Protein AF-A0AAW8JM75-F1 (afdb_monomer_lite)

Radius of gyration: 15.89 Å; chains: 1; bounding box: 37×36×40 Å

Structure (mmCIF, N/CA/C/O backbone):
data_AF-A0AAW8JM75-F1
#
_entry.id   AF-A0AAW8JM75-F1
#
loop_
_atom_site.group_PDB
_atom_site.id
_atom_site.type_symbol
_atom_site.label_atom_id
_atom_site.label_alt_id
_atom_site.label_comp_id
_atom_site.label_asym_id
_atom_site.label_entity_id
_atom_site.label_seq_id
_atom_site.pdbx_PDB_ins_code
_atom_site.Cartn_x
_atom_site.Cartn_y
_atom_site.Cartn_z
_atom_site.occupancy
_atom_site.B_iso_or_equiv
_atom_site.auth_seq_id
_atom_site.auth_comp_id
_atom_site.auth_asym_id
_atom_site.auth_atom_id
_atom_site.pdbx_PDB_model_num
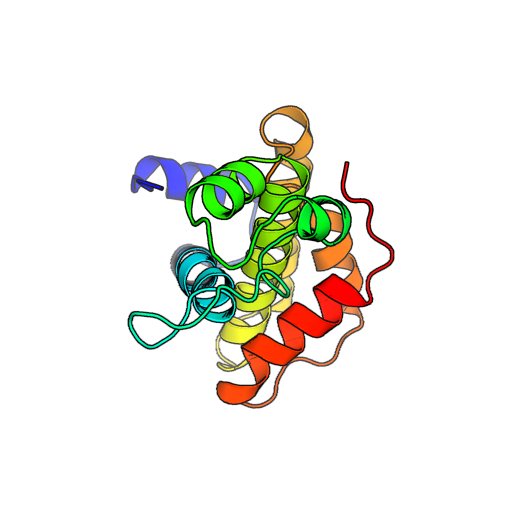ATOM 1 N N . MET A 1 1 ? -13.230 0.522 -5.934 1.00 46.59 1 MET A N 1
ATOM 2 C CA . MET A 1 1 ? -13.562 1.710 -6.755 1.00 46.59 1 MET A CA 1
ATOM 3 C C . MET A 1 1 ? -13.992 1.256 -8.146 1.00 46.59 1 MET A C 1
ATOM 5 O O . MET A 1 1 ? -13.580 0.182 -8.556 1.00 46.59 1 MET A O 1
ATOM 9 N N . ASN A 1 2 ? -14.816 2.016 -8.878 1.00 39.19 2 ASN A N 1
ATOM 10 C CA . ASN A 1 2 ? -15.127 1.692 -10.279 1.00 39.19 2 ASN A CA 1
ATOM 11 C C . ASN A 1 2 ? -14.061 2.353 -11.173 1.00 39.19 2 ASN A C 1
ATOM 13 O O . ASN A 1 2 ? -14.216 3.501 -11.592 1.00 39.19 2 ASN A O 1
ATOM 17 N N . MET A 1 3 ? -12.921 1.685 -11.378 1.00 59.03 3 MET A N 1
ATOM 18 C CA . MET A 1 3 ? -11.853 2.213 -12.231 1.00 59.03 3 MET A CA 1
ATOM 19 C C . MET A 1 3 ? -12.249 2.075 -13.699 1.00 59.03 3 MET A C 1
ATOM 21 O O . MET A 1 3 ? -12.104 1.020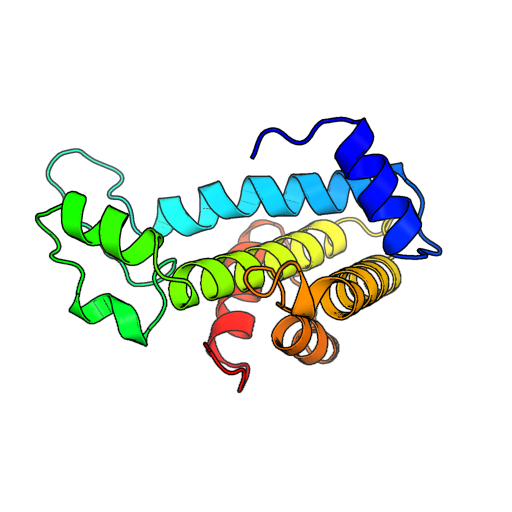 -14.311 1.00 59.03 3 MET A O 1
ATOM 25 N N . SER A 1 4 ? -12.746 3.158 -14.291 1.00 69.62 4 SER A N 1
ATOM 26 C CA . SER A 1 4 ? -12.931 3.194 -15.738 1.00 69.62 4 SER A CA 1
ATOM 27 C C . SER A 1 4 ? -11.572 3.138 -16.448 1.00 69.62 4 SER A C 1
ATOM 29 O O . SER A 1 4 ? -10.579 3.698 -15.975 1.00 69.62 4 SER A O 1
ATOM 31 N N . LYS A 1 5 ? -11.531 2.533 -17.641 1.00 66.12 5 LYS A N 1
ATOM 32 C CA . LYS A 1 5 ? -10.341 2.524 -18.514 1.00 66.12 5 LYS A CA 1
ATOM 33 C C . LYS A 1 5 ? -9.787 3.938 -18.763 1.00 66.12 5 LYS A C 1
ATOM 35 O O . LYS A 1 5 ? -8.578 4.137 -18.876 1.00 66.12 5 LYS A O 1
ATOM 40 N N . THR A 1 6 ? -10.669 4.938 -18.797 1.00 60.09 6 THR A N 1
ATOM 41 C CA . THR A 1 6 ? -10.319 6.360 -18.907 1.00 60.09 6 THR A CA 1
ATOM 42 C C . THR A 1 6 ? -9.558 6.867 -17.679 1.00 60.09 6 THR A C 1
ATOM 44 O O . THR A 1 6 ? -8.555 7.555 -17.840 1.00 60.09 6 THR A O 1
ATOM 47 N N . SER A 1 7 ? -9.973 6.488 -16.464 1.00 79.50 7 SER A N 1
ATOM 48 C CA . SER A 1 7 ? -9.273 6.849 -15.221 1.00 79.50 7 SER A CA 1
ATOM 49 C C . SER A 1 7 ? -7.849 6.282 -15.186 1.00 79.50 7 SER A C 1
ATOM 51 O O . SER A 1 7 ? -6.890 7.008 -14.920 1.00 79.50 7 SER A O 1
ATOM 53 N N . MET A 1 8 ? -7.686 5.010 -15.561 1.00 84.31 8 MET A N 1
ATOM 54 C CA . MET A 1 8 ? -6.386 4.333 -15.549 1.00 84.31 8 MET A CA 1
ATOM 55 C C . MET A 1 8 ? -5.396 4.913 -16.564 1.00 84.31 8 MET A C 1
ATOM 57 O O . MET A 1 8 ? -4.231 5.133 -16.237 1.00 84.31 8 MET A O 1
ATOM 61 N N . ASN A 1 9 ? -5.867 5.256 -17.767 1.00 85.19 9 ASN A N 1
ATOM 62 C CA . ASN A 1 9 ? -5.059 5.959 -18.768 1.00 85.19 9 ASN A CA 1
ATOM 63 C C . ASN A 1 9 ? -4.600 7.344 -18.299 1.00 85.19 9 ASN A C 1
ATOM 65 O O . ASN A 1 9 ? -3.473 7.750 -18.583 1.00 85.19 9 ASN A O 1
ATOM 69 N N . THR A 1 10 ? -5.456 8.081 -17.591 1.00 87.50 10 THR A N 1
ATOM 7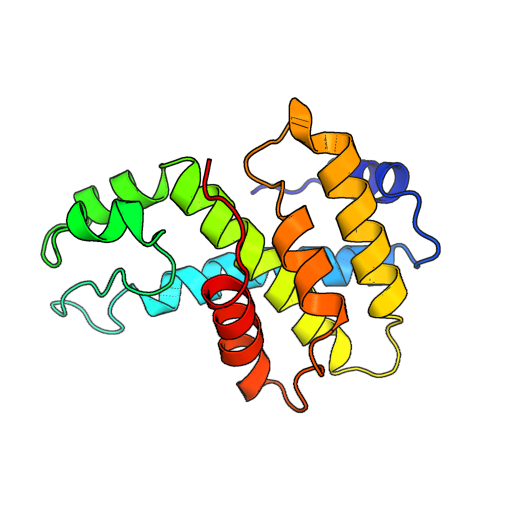0 C CA . THR A 1 10 ? -5.080 9.378 -17.018 1.00 87.50 10 THR A CA 1
ATOM 71 C C . THR A 1 10 ? -4.010 9.206 -15.944 1.00 87.50 10 THR A C 1
ATOM 73 O O . THR A 1 10 ? -2.991 9.888 -16.006 1.00 87.50 10 THR A O 1
ATOM 76 N N . MET A 1 11 ? -4.182 8.255 -15.017 1.00 85.75 11 MET A N 1
ATOM 77 C CA . MET A 1 11 ? -3.168 7.948 -13.996 1.00 85.75 11 MET A CA 1
ATOM 78 C C . MET A 1 11 ? -1.819 7.583 -14.619 1.00 85.75 11 MET A C 1
ATOM 80 O O . MET A 1 11 ? -0.800 8.148 -14.230 1.00 85.75 11 MET A O 1
ATOM 84 N N . TYR A 1 12 ? -1.825 6.716 -15.634 1.00 89.50 12 TYR A N 1
ATOM 85 C CA . TYR A 1 12 ? -0.622 6.311 -16.361 1.00 89.50 12 TYR A CA 1
ATOM 86 C C . TYR A 1 12 ? 0.118 7.512 -16.974 1.00 89.50 12 TYR A C 1
ATOM 88 O O . TYR A 1 12 ? 1.309 7.715 -16.737 1.00 89.50 12 TYR A O 1
ATOM 96 N N . LYS A 1 13 ? -0.604 8.379 -17.699 1.00 88.25 13 LYS A N 1
ATOM 97 C CA . LYS A 1 13 ? -0.028 9.600 -18.291 1.00 88.25 13 LYS A CA 1
ATOM 98 C C . LYS A 1 13 ? 0.522 10.554 -17.233 1.00 88.25 13 LYS A C 1
ATOM 100 O O . LYS A 1 13 ? 1.541 11.208 -17.445 1.00 88.25 13 LYS A O 1
ATOM 105 N N . GLU A 1 14 ? -0.160 10.671 -16.099 1.00 87.31 14 GLU A N 1
ATOM 106 C CA . GLU A 1 14 ? 0.244 11.568 -15.022 1.00 87.31 14 GLU A CA 1
ATOM 107 C C . GLU A 1 14 ? 1.466 11.087 -14.250 1.00 87.31 14 GLU A C 1
ATOM 109 O O . GLU A 1 14 ? 2.258 11.933 -13.828 1.00 87.31 14 GLU A O 1
ATOM 114 N N . ALA A 1 15 ? 1.619 9.771 -14.105 1.00 83.69 15 ALA A N 1
ATOM 115 C CA . ALA A 1 15 ? 2.757 9.135 -13.459 1.00 83.69 15 ALA A CA 1
ATOM 116 C C . ALA A 1 15 ? 4.073 9.341 -14.240 1.00 83.69 15 ALA A C 1
ATOM 118 O O . ALA A 1 15 ? 5.147 9.222 -13.649 1.00 83.69 15 ALA A O 1
ATOM 119 N N . LYS A 1 16 ? 3.999 9.727 -15.532 1.00 73.94 16 LYS A N 1
ATOM 120 C CA . LYS A 1 16 ? 5.155 9.979 -16.420 1.00 73.94 16 LYS A CA 1
ATOM 121 C C . LYS A 1 16 ? 6.170 8.835 -16.334 1.00 73.94 16 LYS A C 1
ATOM 123 O O . LYS A 1 16 ? 7.318 9.028 -15.924 1.00 73.94 16 LYS A O 1
ATOM 128 N N . THR A 1 17 ? 5.677 7.637 -16.620 1.00 71.50 17 THR A N 1
ATOM 129 C CA . THR A 1 17 ? 6.385 6.385 -16.379 1.00 71.50 17 THR A CA 1
ATOM 130 C C . THR A 1 17 ? 7.256 6.007 -17.565 1.00 71.50 17 THR A C 1
ATOM 132 O O . THR A 1 17 ? 6.809 6.128 -18.702 1.00 71.50 17 THR A O 1
ATOM 135 N N . ASP A 1 18 ? 8.418 5.419 -17.300 1.00 80.88 18 ASP A N 1
ATOM 136 C CA . ASP A 1 18 ? 9.190 4.701 -18.324 1.00 80.88 18 ASP A CA 1
ATOM 137 C C . ASP A 1 18 ? 8.717 3.236 -18.471 1.00 80.88 18 ASP A C 1
ATOM 139 O O . ASP A 1 18 ? 9.260 2.473 -19.265 1.00 80.88 18 ASP A O 1
ATOM 143 N N . VAL A 1 19 ? 7.688 2.837 -17.706 1.00 90.00 19 VAL A N 1
ATOM 144 C CA . VAL A 1 19 ? 7.099 1.490 -17.730 1.00 90.00 19 VAL A CA 1
ATOM 145 C C . VAL A 1 19 ? 5.990 1.360 -18.774 1.00 90.00 19 VAL A C 1
ATOM 147 O O . VAL A 1 19 ? 5.349 2.344 -19.162 1.00 90.00 19 VAL A O 1
ATOM 150 N N . SER A 1 20 ? 5.727 0.129 -19.217 1.00 93.50 20 SER A N 1
ATOM 151 C CA . SER A 1 20 ? 4.630 -0.133 -20.146 1.00 93.50 20 SER A CA 1
ATOM 152 C C . SER A 1 20 ? 3.264 0.079 -19.479 1.00 93.50 20 SER A C 1
ATOM 154 O O . SER A 1 20 ? 3.114 -0.053 -18.261 1.00 93.50 20 SER A O 1
ATOM 156 N N . TYR A 1 21 ? 2.241 0.383 -20.282 1.00 92.75 21 TYR A N 1
ATOM 157 C CA . TYR A 1 21 ? 0.869 0.508 -19.780 1.00 92.75 21 TYR A CA 1
ATOM 158 C C . TYR A 1 21 ? 0.373 -0.782 -19.116 1.00 92.75 21 TYR A C 1
ATOM 160 O O . TYR A 1 21 ? -0.302 -0.716 -18.095 1.00 92.75 21 TYR A O 1
ATOM 168 N N . ASN A 1 22 ? 0.728 -1.945 -19.665 1.00 93.94 22 ASN A N 1
ATOM 169 C CA . ASN A 1 22 ? 0.286 -3.232 -19.132 1.00 93.94 22 ASN A CA 1
ATOM 170 C C . ASN A 1 22 ? 0.908 -3.509 -17.757 1.00 93.94 22 ASN A C 1
ATOM 172 O O . ASN A 1 22 ? 0.218 -3.988 -16.862 1.00 93.94 22 ASN A O 1
ATOM 176 N N . ASP A 1 23 ? 2.185 -3.169 -17.558 1.00 95.31 23 ASP A N 1
ATOM 177 C CA . ASP A 1 23 ? 2.838 -3.338 -16.253 1.00 95.31 23 ASP A CA 1
ATOM 178 C C . ASP A 1 23 ? 2.242 -2.383 -15.215 1.00 95.31 23 ASP A C 1
ATOM 180 O O . ASP A 1 23 ? 2.027 -2.761 -14.062 1.00 95.31 23 ASP A O 1
ATOM 184 N N . TRP A 1 24 ? 1.920 -1.157 -15.638 1.00 95.06 24 TRP A N 1
ATOM 185 C CA . TRP A 1 24 ? 1.201 -0.194 -14.812 1.00 95.06 24 TRP A CA 1
ATOM 186 C C . TRP A 1 24 ? -0.198 -0.693 -14.430 1.00 95.06 24 TRP A C 1
ATOM 188 O O . TRP A 1 24 ? -0.571 -0.650 -13.262 1.00 95.06 24 TRP A O 1
ATOM 198 N N . GLU A 1 25 ? -0.972 -1.191 -15.393 1.00 94.31 25 GLU A N 1
ATOM 199 C CA . GLU A 1 25 ? -2.300 -1.759 -15.149 1.00 94.31 25 GLU A CA 1
ATOM 200 C C . GLU A 1 25 ? -2.224 -2.929 -14.160 1.00 94.31 25 GLU A C 1
ATOM 202 O O . GLU A 1 25 ? -2.971 -2.952 -13.183 1.00 94.31 25 GLU A O 1
ATOM 207 N N . MET A 1 26 ? -1.272 -3.848 -14.342 1.00 95.62 26 MET A N 1
ATOM 208 C CA . MET A 1 26 ? -1.067 -4.968 -13.422 1.00 95.62 26 MET A CA 1
ATOM 209 C C . MET A 1 26 ? -0.691 -4.519 -12.007 1.00 95.62 26 MET A C 1
ATOM 211 O O . MET A 1 26 ? -1.200 -5.086 -11.039 1.00 95.62 26 MET A O 1
ATOM 215 N N . LEU A 1 27 ? 0.142 -3.482 -11.871 1.00 96.81 27 LEU A N 1
ATOM 216 C CA . LEU A 1 27 ? 0.467 -2.884 -10.574 1.00 96.81 27 LEU A CA 1
ATOM 217 C C . LEU A 1 27 ? -0.794 -2.348 -9.879 1.00 96.81 27 LEU A C 1
ATOM 219 O O . LEU A 1 27 ? -1.018 -2.630 -8.703 1.00 96.81 27 LEU A O 1
ATOM 223 N N . ILE A 1 28 ? -1.636 -1.605 -10.602 1.00 95.50 28 ILE A N 1
ATOM 224 C CA . ILE A 1 28 ? -2.874 -1.042 -10.047 1.00 95.50 28 ILE A CA 1
ATOM 225 C C . ILE A 1 28 ? -3.885 -2.149 -9.701 1.00 95.50 28 ILE A C 1
ATOM 227 O O . ILE A 1 28 ? -4.532 -2.086 -8.660 1.00 95.50 28 ILE A O 1
ATOM 231 N N . LEU A 1 29 ? -3.988 -3.211 -10.502 1.00 95.62 29 LEU A N 1
ATOM 232 C CA . LEU A 1 29 ? -4.829 -4.365 -10.164 1.00 95.62 29 LEU A CA 1
ATOM 233 C C . LEU A 1 29 ? -4.346 -5.081 -8.894 1.00 95.62 29 LEU A C 1
ATOM 235 O O . LEU A 1 29 ? -5.165 -5.459 -8.055 1.00 95.62 29 LEU A O 1
ATOM 239 N N . ALA A 1 30 ? -3.029 -5.239 -8.724 1.00 97.44 30 ALA A N 1
ATOM 240 C CA . ALA A 1 30 ? -2.453 -5.803 -7.505 1.00 97.44 30 ALA A CA 1
ATOM 241 C C . ALA A 1 30 ? -2.734 -4.918 -6.276 1.00 97.44 30 ALA A C 1
ATOM 243 O O . ALA A 1 30 ? -3.023 -5.441 -5.198 1.00 97.44 30 ALA A O 1
ATOM 244 N N . HIS A 1 31 ? -2.714 -3.594 -6.448 1.00 97.75 31 HIS A N 1
ATOM 245 C CA . HIS A 1 31 ? -3.110 -2.629 -5.423 1.00 97.75 31 HIS A CA 1
ATOM 246 C C . HIS A 1 31 ? -4.582 -2.815 -5.021 1.00 97.75 31 HIS A C 1
ATOM 248 O O . HIS A 1 31 ? -4.869 -3.041 -3.848 1.00 97.75 31 HIS A O 1
ATOM 254 N N . GLU A 1 32 ? -5.520 -2.840 -5.967 1.00 95.31 32 GLU A N 1
ATOM 255 C CA . GLU A 1 32 ? -6.946 -2.989 -5.638 1.00 95.31 32 GLU A CA 1
ATOM 256 C C . GLU A 1 32 ? -7.264 -4.339 -4.976 1.00 95.31 32 GLU A C 1
ATOM 258 O O . GLU A 1 32 ? -8.021 -4.398 -4.004 1.00 95.31 32 GLU A O 1
ATOM 263 N N . LEU A 1 33 ? -6.643 -5.429 -5.451 1.00 95.69 33 LEU A N 1
ATOM 264 C CA . LEU A 1 33 ? -6.755 -6.752 -4.826 1.00 95.69 33 LEU A CA 1
ATOM 265 C C . LEU A 1 33 ? -6.326 -6.705 -3.355 1.00 95.69 33 LEU A C 1
ATOM 267 O O . LEU A 1 33 ? -6.952 -7.314 -2.483 1.00 95.69 33 LEU A O 1
ATOM 271 N N . SER A 1 34 ? -5.251 -5.978 -3.071 1.00 96.56 34 SER A N 1
ATOM 272 C CA . SER A 1 34 ? -4.677 -5.928 -1.735 1.00 96.56 34 SER A CA 1
ATOM 273 C C . SER A 1 34 ? -5.594 -5.255 -0.709 1.00 96.56 34 SER A C 1
ATOM 275 O O . SER A 1 34 ? -5.556 -5.644 0.456 1.00 96.56 34 SER A O 1
ATOM 277 N N . HIS A 1 35 ? -6.483 -4.335 -1.108 1.00 95.06 35 HIS A N 1
ATOM 278 C CA . HIS A 1 35 ? -7.478 -3.775 -0.189 1.00 95.06 35 HIS A CA 1
ATOM 279 C C . HIS A 1 35 ? -8.401 -4.853 0.379 1.00 95.06 35 HIS A C 1
ATOM 281 O O . HIS A 1 35 ? -8.733 -4.823 1.567 1.00 95.06 35 HIS A O 1
ATOM 287 N N . CYS A 1 36 ? -8.809 -5.814 -0.455 1.00 93.19 36 CYS A N 1
ATOM 288 C CA . CYS A 1 36 ? -9.611 -6.950 -0.013 1.00 93.19 36 CYS A CA 1
ATOM 289 C C . CYS A 1 36 ? -8.816 -7.829 0.958 1.00 93.19 36 CYS A C 1
ATOM 291 O O . CYS A 1 36 ? -9.345 -8.219 1.999 1.00 93.19 36 CYS A O 1
ATOM 29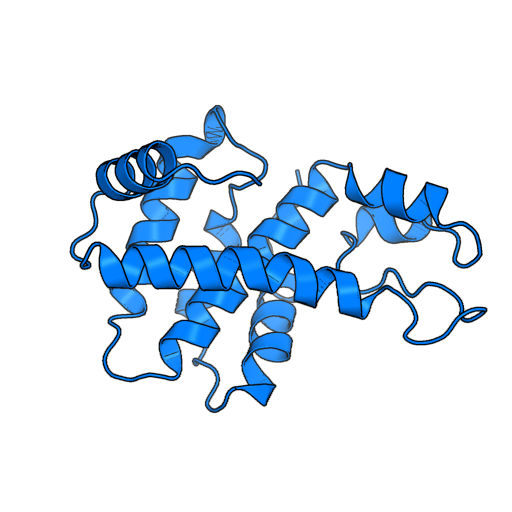3 N N . LEU A 1 37 ? -7.544 -8.095 0.646 1.00 93.19 37 LEU A N 1
ATOM 294 C CA . LEU A 1 37 ? -6.668 -8.917 1.483 1.00 93.19 37 LEU A CA 1
ATOM 295 C C . LEU A 1 37 ? -6.384 -8.272 2.847 1.00 93.19 37 LEU A C 1
ATOM 297 O O . LEU A 1 37 ? -6.452 -8.965 3.857 1.00 93.19 37 LEU A O 1
ATOM 301 N N . ASP A 1 38 ? -6.118 -6.962 2.897 1.00 94.88 38 ASP A N 1
ATOM 302 C CA . ASP A 1 38 ? -5.861 -6.242 4.154 1.00 94.88 38 ASP A CA 1
ATOM 303 C C . ASP A 1 38 ? -7.091 -6.317 5.064 1.00 94.88 38 ASP A C 1
ATOM 305 O O . ASP A 1 38 ? -6.991 -6.746 6.211 1.00 94.88 38 ASP A O 1
ATOM 309 N N . ARG A 1 39 ? -8.285 -6.002 4.539 1.00 91.56 39 ARG A N 1
ATOM 310 C CA . ARG A 1 39 ? -9.541 -6.062 5.312 1.00 91.56 39 ARG A CA 1
ATOM 311 C C . ARG A 1 39 ? -9.853 -7.467 5.816 1.00 91.56 39 ARG A C 1
ATOM 313 O O . ARG A 1 39 ? -10.252 -7.622 6.968 1.00 91.56 39 ARG A O 1
ATOM 320 N N . ALA A 1 40 ? -9.640 -8.488 4.984 1.00 90.25 40 ALA A N 1
ATOM 321 C CA . ALA A 1 40 ? -9.902 -9.880 5.345 1.00 90.25 40 ALA A CA 1
ATOM 322 C C . ALA A 1 40 ? -9.083 -10.356 6.556 1.00 90.25 40 ALA A C 1
ATOM 324 O O . ALA A 1 40 ? -9.469 -11.313 7.217 1.00 90.25 40 ALA A O 1
ATOM 325 N N . THR A 1 41 ? -7.979 -9.682 6.893 1.00 89.62 41 THR A N 1
ATOM 326 C CA . THR A 1 41 ? -7.178 -10.036 8.076 1.00 89.62 41 THR A CA 1
ATOM 327 C C . THR A 1 41 ? -7.827 -9.649 9.403 1.00 89.62 41 THR A C 1
ATOM 329 O O . THR A 1 41 ? -7.471 -10.214 10.442 1.00 89.62 41 THR A O 1
ATOM 332 N N . ASP A 1 42 ? -8.779 -8.712 9.373 1.00 88.62 42 ASP A N 1
ATOM 333 C CA . ASP A 1 42 ? -9.470 -8.202 10.557 1.00 88.62 42 ASP A CA 1
ATOM 334 C C . ASP A 1 42 ? -10.909 -8.707 10.699 1.00 88.62 42 ASP A C 1
ATOM 336 O O . ASP A 1 42 ? -11.469 -8.627 11.797 1.00 88.62 42 ASP A O 1
ATOM 340 N N . VAL A 1 43 ? -11.488 -9.236 9.618 1.00 83.56 43 VAL A N 1
ATOM 341 C CA . VAL A 1 43 ? -12.826 -9.837 9.603 1.00 83.56 43 VAL A CA 1
ATOM 342 C C . VAL A 1 43 ? -12.722 -11.320 9.994 1.00 83.56 43 VAL A C 1
ATOM 344 O O . VAL A 1 43 ? -11.825 -12.017 9.516 1.00 83.56 43 VAL A O 1
ATOM 347 N N . PRO A 1 44 ? -13.601 -11.830 10.872 1.00 78.12 44 PRO A N 1
ATOM 348 C CA . PRO A 1 44 ? -13.611 -13.239 11.248 1.00 78.12 44 PRO A CA 1
ATOM 349 C C . PRO A 1 44 ? -13.895 -14.153 10.047 1.00 78.12 44 PRO A C 1
ATOM 351 O O . PRO A 1 44 ? -14.721 -13.840 9.192 1.00 78.12 44 PRO A O 1
ATOM 354 N N . GLY A 1 45 ? -13.238 -15.315 10.011 1.00 75.50 45 GLY A N 1
ATOM 355 C CA . GLY A 1 45 ? -13.479 -16.340 8.985 1.00 75.50 45 GLY A CA 1
ATOM 356 C C . GLY A 1 45 ? -14.768 -17.144 9.196 1.00 75.50 45 GLY A C 1
ATOM 357 O O . GLY A 1 45 ? -15.180 -17.879 8.305 1.00 75.50 45 GLY A O 1
ATOM 358 N N . GLU A 1 46 ? -15.402 -17.002 10.362 1.00 79.25 46 GLU A N 1
ATOM 359 C CA . GLU A 1 46 ? -16.602 -17.732 10.771 1.00 79.25 46 GLU A CA 1
ATOM 360 C C . GLU A 1 46 ? -17.606 -16.788 11.446 1.00 79.25 46 GLU A C 1
ATOM 362 O O . GLU A 1 46 ? -17.228 -15.842 12.143 1.00 79.25 46 GLU A O 1
ATOM 367 N N . LEU A 1 47 ? -18.901 -17.061 11.267 1.00 75.12 47 LEU A N 1
ATOM 368 C CA . LEU A 1 47 ? -19.967 -16.321 11.943 1.00 75.12 47 LEU A CA 1
ATOM 369 C C . LEU A 1 47 ? -19.858 -16.486 13.465 1.00 75.12 47 LEU A C 1
ATOM 371 O O . LEU A 1 47 ? -19.683 -17.592 13.968 1.00 75.12 47 LEU A O 1
ATOM 375 N N . GLY A 1 48 ? -20.005 -15.382 14.198 1.00 73.44 48 GLY A N 1
ATOM 376 C CA . GLY A 1 48 ? -19.977 -15.371 15.663 1.00 73.44 48 GLY A CA 1
ATOM 377 C C . GLY A 1 48 ? -18.589 -15.200 16.286 1.00 73.44 48 GLY A C 1
ATOM 378 O O . GLY A 1 48 ? -18.505 -15.044 17.503 1.00 73.44 48 GLY A O 1
ATOM 379 N N . GLN A 1 49 ? -17.511 -15.172 15.495 1.00 81.06 49 GLN A N 1
ATOM 380 C CA . GLN A 1 49 ? -16.201 -14.771 16.009 1.00 81.06 49 GLN A CA 1
ATOM 381 C C . GLN A 1 49 ? -16.058 -13.239 16.069 1.00 81.06 49 GLN A C 1
ATOM 383 O O . GLN A 1 49 ? -16.609 -12.537 15.219 1.00 81.06 49 GLN A O 1
ATOM 388 N N . PRO A 1 50 ? -15.317 -12.709 17.060 1.00 81.69 50 PRO A N 1
ATOM 389 C CA . PRO A 1 50 ? -15.073 -11.277 17.174 1.00 81.69 50 PRO A CA 1
ATOM 390 C C . PRO A 1 50 ? -14.215 -10.749 16.021 1.00 81.69 50 PRO A C 1
ATOM 392 O O . PRO A 1 50 ? -13.361 -11.455 15.474 1.00 81.69 50 PRO A O 1
ATOM 395 N N . LEU A 1 51 ? -14.389 -9.467 15.705 1.00 84.62 51 LEU A N 1
ATOM 396 C CA . LEU A 1 51 ? -13.442 -8.729 14.868 1.00 84.62 51 LEU A CA 1
ATOM 397 C C . LEU A 1 51 ? -12.058 -8.692 15.530 1.00 84.62 51 LEU A C 1
ATOM 399 O O . LEU A 1 51 ? -11.937 -8.792 16.750 1.00 84.62 51 LEU A O 1
ATOM 403 N N . LYS A 1 52 ? -11.003 -8.527 14.725 1.00 86.56 52 LYS A N 1
ATOM 404 C CA . LYS A 1 52 ? -9.644 -8.292 15.248 1.00 86.56 52 LYS A CA 1
ATOM 405 C C . LYS A 1 52 ? -9.277 -6.815 15.206 1.00 86.56 52 LYS A C 1
ATOM 407 O O . LYS A 1 52 ? -8.790 -6.289 16.198 1.00 86.56 52 LYS A O 1
ATOM 412 N N . ALA A 1 53 ? -9.505 -6.150 14.071 1.00 85.81 53 ALA A N 1
ATOM 413 C CA . ALA A 1 53 ? -9.183 -4.731 13.866 1.00 85.81 53 ALA A CA 1
ATOM 414 C C . ALA A 1 53 ? -7.736 -4.344 14.253 1.00 85.81 53 ALA A C 1
ATOM 416 O O . ALA A 1 53 ? -7.480 -3.253 14.764 1.00 85.81 53 ALA A O 1
ATOM 417 N N . LEU A 1 54 ? -6.779 -5.249 14.027 1.00 87.25 54 LEU A N 1
ATOM 418 C CA . LEU A 1 54 ? -5.378 -5.078 14.417 1.00 87.25 54 LEU A CA 1
ATOM 419 C C . LEU A 1 54 ? -4.473 -4.713 13.243 1.00 87.25 54 LEU A C 1
ATOM 421 O O . LEU A 1 54 ? -3.386 -4.188 13.477 1.00 8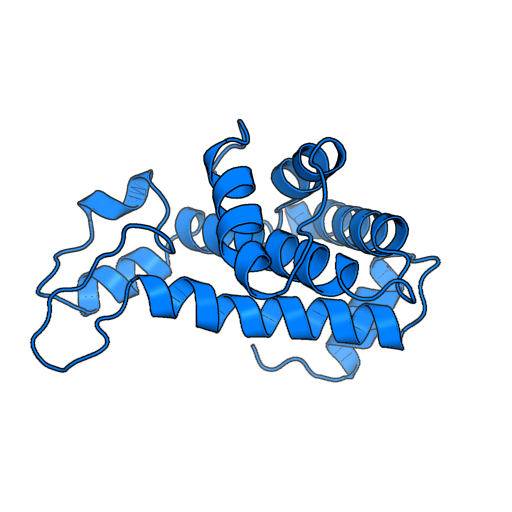7.25 54 LEU A O 1
ATOM 425 N N . ASN A 1 55 ? -4.879 -4.989 12.004 1.00 91.50 55 ASN A N 1
ATOM 426 C CA . ASN A 1 55 ? -3.999 -4.854 10.844 1.00 91.50 55 ASN A CA 1
ATOM 427 C C . ASN A 1 55 ? -4.449 -3.736 9.908 1.00 91.50 55 ASN A C 1
ATOM 429 O O . ASN A 1 55 ? -3.709 -2.775 9.713 1.00 91.50 55 ASN A O 1
ATOM 433 N N . SER A 1 56 ? -5.664 -3.836 9.376 1.00 94.38 56 SER A N 1
ATOM 434 C CA . SER A 1 56 ? -6.217 -2.925 8.372 1.00 94.38 56 SER A CA 1
ATOM 435 C C . SER A 1 56 ? -6.734 -1.613 8.961 1.00 94.38 56 SER A C 1
ATOM 437 O O . SER A 1 56 ? -6.954 -0.662 8.217 1.00 94.38 56 SER A O 1
ATOM 439 N N . ILE A 1 57 ? -6.934 -1.542 10.280 1.00 95.06 57 ILE A N 1
ATOM 440 C CA . ILE A 1 57 ? -7.294 -0.309 10.990 1.00 95.06 57 ILE A CA 1
ATOM 441 C C . ILE A 1 57 ? -6.027 0.399 11.480 1.00 95.06 57 ILE A C 1
ATOM 443 O O . ILE A 1 57 ? -5.149 -0.216 12.106 1.00 95.06 57 ILE A O 1
ATOM 447 N N . ALA A 1 58 ? -5.948 1.710 11.218 1.00 95.00 58 ALA A N 1
ATOM 448 C CA . ALA A 1 58 ? -4.835 2.540 11.663 1.00 95.00 58 ALA A CA 1
ATOM 449 C C . ALA A 1 58 ? -4.651 2.434 13.188 1.00 95.00 58 ALA A C 1
ATOM 451 O O . ALA A 1 58 ? -5.647 2.468 13.916 1.00 95.00 58 ALA A O 1
ATOM 452 N N . PRO A 1 59 ? -3.408 2.370 13.710 1.00 94.38 59 PRO A N 1
ATOM 453 C CA . PRO A 1 59 ? -3.151 2.209 15.143 1.00 94.38 59 PRO A CA 1
ATOM 454 C C . PRO A 1 59 ? -3.929 3.170 16.053 1.00 94.38 59 PRO A C 1
ATOM 456 O O . PRO A 1 59 ? -4.426 2.752 17.095 1.00 94.38 59 PRO A O 1
ATOM 459 N N . SER A 1 60 ? -4.093 4.431 15.639 1.00 93.25 60 SER A N 1
ATOM 460 C CA . SER A 1 60 ? -4.815 5.456 16.405 1.00 93.25 60 SER A CA 1
ATOM 461 C C . SER A 1 60 ? -6.330 5.255 16.475 1.00 93.25 60 SER A C 1
ATOM 463 O O . SER A 1 60 ? -6.982 5.880 17.307 1.00 93.25 60 SER A O 1
ATOM 465 N N . ASP A 1 61 ? -6.901 4.431 15.595 1.00 94.38 61 ASP A N 1
ATOM 466 C CA . ASP A 1 61 ? -8.345 4.204 15.506 1.00 94.38 61 ASP A CA 1
ATOM 467 C C . ASP A 1 61 ? -8.773 2.845 16.071 1.00 94.38 61 ASP A C 1
ATOM 469 O O . ASP A 1 61 ? -9.962 2.626 16.283 1.00 94.38 61 ASP A O 1
ATOM 473 N N . ARG A 1 62 ? -7.828 1.950 16.392 1.00 93.25 62 ARG A N 1
ATOM 474 C CA . ARG A 1 62 ? -8.137 0.592 16.880 1.00 93.25 62 ARG A CA 1
ATOM 475 C C . ARG A 1 62 ? -8.962 0.590 18.162 1.00 93.25 62 ARG A C 1
ATOM 477 O O . ARG A 1 62 ? -9.877 -0.210 18.291 1.00 93.25 62 ARG A O 1
ATOM 484 N N . SER A 1 63 ? -8.691 1.517 19.082 1.00 91.69 63 SER A N 1
ATOM 485 C CA . SER A 1 63 ? -9.437 1.640 20.343 1.00 91.69 63 SER A CA 1
ATOM 486 C C . SER A 1 63 ? -10.900 2.058 20.161 1.00 91.69 63 SER A C 1
ATOM 488 O O . SER A 1 63 ? -11.682 1.953 21.101 1.00 91.69 63 SER A O 1
ATOM 490 N N . LYS A 1 64 ? -11.278 2.535 18.968 1.00 90.44 64 LYS A N 1
ATOM 491 C CA . LYS A 1 64 ? -12.655 2.910 18.624 1.00 90.44 64 LYS A CA 1
ATOM 492 C C . LYS A 1 64 ? -13.468 1.723 18.106 1.00 90.44 64 LYS A C 1
ATOM 494 O O . LYS A 1 64 ? -14.688 1.839 18.015 1.00 90.44 64 LYS A O 1
ATOM 499 N N . VAL A 1 65 ? -12.815 0.612 17.760 1.00 91.25 65 VAL A N 1
ATOM 500 C CA . VAL A 1 65 ? -13.482 -0.594 17.270 1.00 91.25 65 VAL A CA 1
ATOM 501 C C . VAL A 1 65 ? -13.867 -1.478 18.446 1.00 91.25 65 VAL A C 1
ATOM 503 O O . VAL A 1 65 ? -13.025 -1.876 19.250 1.00 91.25 65 VAL A O 1
ATOM 506 N N . LYS A 1 66 ? -15.152 -1.806 18.529 1.00 89.50 66 LYS A N 1
ATOM 507 C CA . LYS A 1 66 ? -15.683 -2.808 19.446 1.00 89.50 66 LYS A CA 1
ATOM 508 C C . LYS A 1 66 ? -15.794 -4.133 18.703 1.00 89.50 66 LYS A C 1
ATOM 510 O O . LYS A 1 66 ? -16.330 -4.194 17.599 1.00 89.50 66 LYS A O 1
ATOM 515 N N . MET A 1 67 ? -15.268 -5.193 19.307 1.00 83.38 67 MET A N 1
ATOM 516 C CA . MET A 1 67 ? -15.110 -6.484 18.629 1.00 83.38 67 MET A CA 1
ATOM 517 C C . MET A 1 67 ? -16.434 -7.187 18.301 1.00 83.38 67 MET A C 1
ATOM 519 O O . MET A 1 67 ? -16.463 -8.055 17.430 1.00 83.38 67 MET A O 1
ATOM 523 N N . ASP A 1 68 ? -17.503 -6.809 18.994 1.00 85.75 68 ASP A N 1
ATOM 524 C CA . ASP A 1 68 ? -18.873 -7.304 18.872 1.00 85.75 68 ASP A CA 1
ATOM 525 C C . ASP A 1 68 ? -19.781 -6.388 18.030 1.00 85.75 68 ASP A C 1
ATOM 527 O O . ASP A 1 68 ? -20.955 -6.698 17.839 1.00 85.75 68 ASP A O 1
ATOM 531 N N . ASP A 1 69 ? -19.255 -5.280 17.494 1.00 87.38 69 ASP A N 1
ATOM 532 C CA . ASP A 1 69 ? -20.039 -4.290 16.757 1.00 87.38 69 ASP A CA 1
ATOM 533 C C . ASP A 1 69 ? -19.365 -3.895 15.437 1.00 87.38 69 ASP A C 1
ATOM 535 O O . ASP A 1 69 ? -18.512 -3.002 15.363 1.00 87.38 69 ASP A O 1
ATOM 539 N N . VAL A 1 70 ? -19.824 -4.525 14.353 1.00 87.75 70 VAL A N 1
ATOM 540 C CA . VAL A 1 70 ? -19.365 -4.261 12.979 1.00 87.75 70 VAL A CA 1
ATOM 541 C C . VAL A 1 70 ? -19.546 -2.796 12.574 1.00 87.75 70 VAL A C 1
ATOM 543 O O . VAL A 1 70 ? -18.750 -2.284 11.786 1.00 87.75 70 VAL A O 1
ATOM 546 N N . SER A 1 71 ? -20.529 -2.079 13.125 1.00 90.69 71 SER A N 1
ATOM 547 C CA . SER A 1 71 ? -20.738 -0.669 12.780 1.00 90.69 71 SER A CA 1
ATOM 548 C C . SER A 1 71 ? -19.571 0.214 13.236 1.00 90.69 71 SER A C 1
ATOM 550 O O . SER A 1 71 ? -19.184 1.150 12.529 1.00 90.69 71 SER A O 1
ATOM 552 N N . THR A 1 72 ? -18.937 -0.122 14.366 1.00 92.75 72 THR A N 1
ATOM 553 C CA . THR A 1 72 ? -17.753 0.599 14.857 1.00 92.75 72 THR A CA 1
ATOM 554 C C . THR A 1 72 ? -16.533 0.352 13.980 1.00 92.75 72 THR A C 1
ATOM 556 O O . THR A 1 72 ? -15.765 1.279 13.726 1.00 92.75 72 THR A O 1
ATOM 559 N N . PHE A 1 73 ? -16.396 -0.865 13.446 1.00 91.31 73 PHE A N 1
ATOM 560 C CA . PHE A 1 73 ? -15.370 -1.190 12.464 1.00 91.31 73 PHE A CA 1
ATOM 561 C C . PHE A 1 73 ? -15.567 -0.378 11.190 1.00 91.31 73 PHE A C 1
ATOM 563 O O . PHE A 1 73 ? -14.667 0.369 10.825 1.00 91.31 73 PHE A O 1
ATOM 570 N N . VAL A 1 74 ? -16.762 -0.424 10.584 1.00 91.31 74 VAL A N 1
ATOM 571 C CA . VAL A 1 74 ? -17.107 0.357 9.378 1.00 91.31 74 VAL A CA 1
ATOM 572 C C . VAL A 1 74 ? -16.874 1.856 9.592 1.00 91.31 74 VAL A C 1
ATOM 574 O O . VAL A 1 74 ? -16.352 2.543 8.715 1.00 91.31 74 VAL A O 1
ATOM 577 N N . THR A 1 75 ? -17.192 2.368 10.782 1.00 94.06 75 THR A N 1
ATOM 578 C CA . THR A 1 75 ? -16.917 3.765 11.139 1.00 94.06 75 THR A CA 1
ATOM 579 C C . THR A 1 75 ? -15.414 4.048 11.174 1.00 94.06 75 THR A C 1
ATOM 581 O O . THR A 1 75 ? -14.968 5.036 10.588 1.00 94.06 75 THR A O 1
ATOM 584 N N . ALA A 1 76 ? -14.610 3.181 11.795 1.00 93.44 76 ALA A N 1
ATOM 585 C CA . ALA A 1 76 ? -13.155 3.321 11.813 1.00 93.44 76 ALA A CA 1
ATOM 586 C C . ALA A 1 76 ? -12.539 3.223 10.404 1.00 93.44 76 ALA A C 1
ATOM 588 O O . ALA A 1 76 ? -11.605 3.965 10.106 1.00 93.44 76 ALA A O 1
ATOM 589 N N . GLU A 1 77 ? -13.093 2.388 9.515 1.00 92.19 77 GLU A N 1
ATOM 590 C CA . GLU A 1 77 ? -12.656 2.287 8.112 1.00 92.19 77 GLU A CA 1
ATOM 591 C C . GLU A 1 77 ? -12.785 3.609 7.344 1.00 92.19 77 GLU A C 1
ATOM 593 O O . GLU A 1 77 ? -12.026 3.861 6.408 1.00 92.19 77 GLU A O 1
ATOM 598 N N . SER A 1 78 ? -13.756 4.444 7.722 1.00 92.31 78 SER A N 1
ATOM 599 C CA . SER A 1 78 ? -14.030 5.723 7.063 1.00 92.31 78 SER A CA 1
ATOM 600 C C . SER A 1 78 ? -13.081 6.852 7.478 1.00 92.31 78 SER A C 1
ATOM 602 O O . SER A 1 78 ? -13.102 7.920 6.867 1.00 92.31 78 SER A O 1
ATOM 604 N N . SER A 1 79 ? -12.236 6.639 8.495 1.00 94.31 79 SER A N 1
ATOM 605 C CA . SER A 1 79 ? -11.288 7.663 8.928 1.00 94.31 79 SER A CA 1
ATOM 606 C C . SER A 1 79 ? -10.203 7.882 7.869 1.00 94.31 79 SER A C 1
ATOM 608 O O . SER A 1 79 ? -9.685 6.930 7.283 1.00 94.31 79 SER A O 1
ATOM 610 N N . GLY A 1 80 ? -9.798 9.139 7.659 1.00 93.81 80 GLY A N 1
ATOM 611 C CA . GLY A 1 80 ? -8.714 9.464 6.722 1.00 93.81 80 GLY A CA 1
ATOM 612 C C . GLY A 1 80 ? -7.398 8.754 7.065 1.00 93.81 80 GLY A C 1
ATOM 613 O O . GLY A 1 80 ? -6.694 8.287 6.173 1.00 93.81 80 GLY A O 1
ATOM 614 N N . LYS A 1 81 ? -7.116 8.568 8.362 1.00 94.50 81 LYS A N 1
ATOM 615 C CA . LYS A 1 81 ? -5.936 7.835 8.844 1.00 94.50 81 LYS A CA 1
ATOM 616 C C . LYS A 1 81 ? -5.988 6.358 8.477 1.00 94.50 81 LYS A C 1
ATOM 618 O O . LYS A 1 81 ? -4.984 5.816 8.028 1.00 94.50 81 LYS A O 1
ATOM 623 N N . THR A 1 82 ? -7.138 5.707 8.645 1.00 95.56 82 THR A N 1
ATOM 624 C CA . THR A 1 82 ? -7.313 4.300 8.262 1.00 95.56 82 THR A CA 1
ATOM 625 C C . THR A 1 82 ? -7.297 4.127 6.750 1.00 95.56 82 THR A C 1
ATOM 627 O O . THR A 1 82 ? -6.695 3.173 6.264 1.00 95.56 82 THR A O 1
ATOM 630 N N . GLN A 1 83 ? -7.878 5.061 5.997 1.00 95.50 83 GLN A N 1
ATOM 631 C CA . GLN A 1 83 ? -7.780 5.063 4.538 1.00 95.50 83 GLN A CA 1
ATOM 632 C C . GLN A 1 83 ? -6.316 5.146 4.100 1.00 95.50 83 GLN A C 1
ATOM 634 O O . GLN A 1 83 ? -5.833 4.209 3.476 1.00 95.50 83 GLN A O 1
ATOM 639 N N . LEU A 1 84 ? -5.562 6.156 4.547 1.00 96.12 84 LEU A N 1
ATOM 640 C CA . LEU A 1 84 ? -4.137 6.282 4.225 1.00 96.12 84 LEU A CA 1
ATOM 641 C C . LEU A 1 84 ? -3.314 5.062 4.667 1.00 96.12 84 LEU A C 1
ATOM 643 O O . LEU A 1 84 ? -2.419 4.612 3.951 1.00 96.12 84 LEU A O 1
ATOM 647 N N . TRP A 1 85 ? -3.623 4.488 5.830 1.00 97.31 85 TRP A N 1
ATOM 648 C CA . TRP A 1 85 ? -2.982 3.267 6.317 1.00 97.31 85 TRP A CA 1
ATOM 649 C C . TRP A 1 85 ? -3.211 2.068 5.383 1.00 97.31 85 TRP A C 1
ATOM 651 O O . TRP A 1 85 ? -2.294 1.276 5.144 1.00 97.31 85 TRP A O 1
ATOM 661 N N . ARG A 1 86 ? -4.413 1.935 4.818 1.00 96.88 86 ARG A N 1
ATOM 662 C CA . ARG A 1 86 ? -4.755 0.888 3.843 1.00 96.88 86 ARG A CA 1
ATOM 663 C C . ARG A 1 86 ? -4.145 1.158 2.476 1.00 96.88 86 ARG A C 1
ATOM 665 O O . ARG A 1 86 ? -3.590 0.233 1.893 1.00 96.88 86 ARG A O 1
ATOM 672 N N . GLU A 1 87 ? -4.159 2.407 2.017 1.00 97.56 87 GLU A N 1
ATOM 673 C CA . GLU A 1 87 ? -3.505 2.814 0.766 1.00 97.56 87 GLU A CA 1
ATOM 674 C C . GLU A 1 87 ? -2.001 2.540 0.802 1.00 97.56 87 GLU A C 1
ATOM 676 O O . GLU A 1 87 ? -1.418 2.022 -0.149 1.00 97.56 87 GLU A O 1
ATOM 681 N N . SER A 1 88 ? -1.374 2.801 1.948 1.00 97.88 88 SER A N 1
ATOM 682 C CA . SER A 1 88 ? 0.050 2.538 2.150 1.00 97.88 88 SER A CA 1
ATOM 683 C C . SER A 1 88 ? 0.376 1.053 2.063 1.00 97.88 88 SER A C 1
ATOM 685 O O . SER A 1 88 ? 1.345 0.674 1.411 1.00 97.88 88 SER A O 1
ATOM 687 N N . TYR A 1 89 ? -0.436 0.195 2.684 1.00 98.31 89 TYR A N 1
ATOM 688 C CA . TYR A 1 89 ? -0.277 -1.248 2.518 1.00 98.31 89 TYR A CA 1
ATOM 689 C C . TYR A 1 89 ? -0.521 -1.684 1.085 1.00 98.31 89 TYR A C 1
ATOM 691 O O . TYR A 1 89 ? 0.216 -2.533 0.599 1.00 98.31 89 TYR A O 1
ATOM 699 N N . ALA A 1 90 ? -1.510 -1.104 0.412 1.00 98.38 90 ALA A N 1
ATOM 700 C CA . ALA A 1 90 ? -1.876 -1.528 -0.923 1.00 98.38 90 ALA A CA 1
ATOM 701 C C . ALA A 1 90 ? -0.798 -1.222 -1.961 1.00 98.38 90 ALA A C 1
ATOM 703 O O . ALA A 1 90 ? -0.407 -2.094 -2.739 1.00 98.38 90 ALA A O 1
ATOM 704 N N . ASP A 1 91 ? -0.233 -0.018 -1.901 1.00 98.50 91 ASP A N 1
ATOM 705 C CA . ASP A 1 91 ? 0.905 0.376 -2.726 1.00 98.50 91 ASP A CA 1
ATOM 706 C C . ASP A 1 91 ? 2.147 -0.491 -2.438 1.00 98.50 91 ASP A C 1
ATOM 708 O O . ASP A 1 91 ? 2.839 -0.913 -3.367 1.00 98.50 91 ASP A O 1
ATOM 712 N N . LEU A 1 92 ? 2.414 -0.825 -1.168 1.00 98.62 92 LEU A N 1
ATOM 713 C CA . LEU A 1 92 ? 3.497 -1.744 -0.805 1.00 98.62 92 LEU A CA 1
ATOM 714 C C . LEU A 1 92 ? 3.230 -3.155 -1.339 1.00 98.62 92 LEU A C 1
ATOM 716 O O . LEU A 1 92 ? 4.071 -3.720 -2.032 1.00 98.62 92 LEU A O 1
ATOM 720 N N . PHE A 1 93 ? 2.062 -3.726 -1.058 1.00 98.62 93 PHE A N 1
ATOM 721 C CA . PHE A 1 93 ? 1.691 -5.064 -1.503 1.00 98.62 93 PHE A CA 1
ATOM 722 C C . PHE A 1 93 ? 1.833 -5.196 -3.016 1.00 98.62 93 PHE A C 1
ATOM 724 O O . PHE A 1 93 ? 2.442 -6.156 -3.477 1.00 98.62 93 PHE A O 1
ATOM 731 N N . ALA A 1 94 ? 1.336 -4.221 -3.780 1.00 98.44 94 ALA A N 1
ATOM 732 C CA . ALA A 1 94 ? 1.454 -4.210 -5.231 1.00 98.44 94 ALA A CA 1
ATOM 733 C C . ALA A 1 94 ? 2.920 -4.273 -5.681 1.00 98.44 94 ALA A C 1
ATOM 735 O O . ALA A 1 94 ? 3.285 -5.135 -6.476 1.00 98.44 94 ALA A O 1
ATOM 736 N N . VAL A 1 95 ? 3.786 -3.427 -5.117 1.00 98.44 95 VAL A N 1
ATOM 737 C CA . VAL A 1 95 ? 5.228 -3.435 -5.410 1.00 98.44 95 VAL A CA 1
ATOM 738 C C . VAL A 1 95 ? 5.866 -4.784 -5.051 1.00 98.44 95 VAL A C 1
ATOM 740 O O . VAL A 1 95 ? 6.586 -5.362 -5.864 1.00 98.44 95 VAL A O 1
ATOM 743 N N . GLY A 1 96 ? 5.590 -5.317 -3.859 1.00 98.44 96 GLY A N 1
ATOM 744 C CA . GLY A 1 96 ? 6.128 -6.607 -3.424 1.00 98.44 96 GLY A CA 1
ATOM 745 C C . GLY A 1 96 ? 5.623 -7.775 -4.275 1.00 98.44 96 GLY A C 1
ATOM 746 O O . GLY A 1 96 ? 6.397 -8.665 -4.606 1.00 98.44 96 GLY A O 1
ATOM 747 N N . PHE A 1 97 ? 4.361 -7.758 -4.697 1.00 98.31 97 PHE A N 1
ATOM 748 C CA . PHE A 1 97 ? 3.792 -8.776 -5.577 1.00 98.31 97 PHE A CA 1
ATOM 749 C C . PHE A 1 97 ? 4.451 -8.755 -6.959 1.00 98.31 97 PHE A C 1
ATOM 751 O O . PHE A 1 97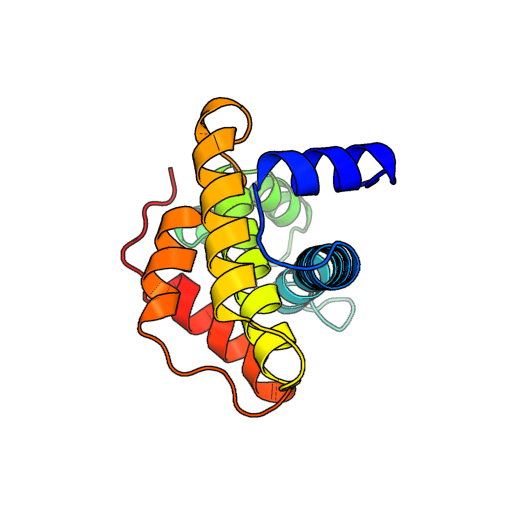 ? 4.863 -9.801 -7.456 1.00 98.31 97 PHE A O 1
ATOM 758 N N . MET A 1 98 ? 4.615 -7.566 -7.546 1.00 98.06 98 MET A N 1
ATOM 759 C CA . MET A 1 98 ? 5.257 -7.408 -8.854 1.00 98.06 98 MET A CA 1
ATOM 760 C C . MET A 1 98 ? 6.730 -7.840 -8.826 1.00 98.06 98 MET A C 1
ATOM 762 O O . MET A 1 98 ? 7.200 -8.422 -9.795 1.00 98.06 98 MET A O 1
ATOM 766 N N . SER A 1 99 ? 7.443 -7.675 -7.704 1.00 98.06 99 SER A N 1
ATOM 767 C CA . SER A 1 99 ? 8.842 -8.135 -7.593 1.00 98.06 99 SER A CA 1
ATOM 768 C C . SER A 1 99 ? 9.046 -9.649 -7.697 1.00 98.06 99 SER A C 1
ATOM 770 O O . SER A 1 99 ? 10.178 -10.092 -7.881 1.00 98.06 99 SER A O 1
ATOM 772 N N . LEU A 1 100 ? 7.981 -10.449 -7.577 1.00 98.06 100 LEU A N 1
ATOM 773 C CA . LEU A 1 100 ? 8.076 -11.908 -7.657 1.00 98.06 100 LEU A CA 1
ATOM 774 C C . LEU A 1 100 ? 8.282 -12.418 -9.085 1.00 98.06 100 LEU A C 1
ATOM 776 O O . LEU A 1 100 ? 8.728 -13.550 -9.262 1.00 98.06 100 LEU A O 1
ATOM 780 N N . ASP A 1 101 ? 7.942 -11.611 -10.091 1.00 96.94 101 ASP A N 1
ATOM 781 C CA . ASP A 1 101 ? 8.148 -11.948 -11.495 1.00 96.94 101 ASP A CA 1
ATOM 782 C C . ASP A 1 101 ? 9.284 -11.077 -12.064 1.00 96.94 101 ASP A C 1
ATOM 784 O O . ASP A 1 101 ? 9.137 -9.854 -12.165 1.00 96.94 101 ASP A O 1
ATOM 788 N N . PRO A 1 102 ? 10.424 -11.682 -12.457 1.00 94.00 102 PRO A N 1
ATOM 789 C CA . PRO A 1 102 ? 11.605 -10.948 -12.906 1.00 94.00 102 PRO A CA 1
ATOM 790 C C . PRO A 1 102 ? 11.388 -10.161 -14.202 1.00 94.00 102 PRO A C 1
ATOM 792 O O . PRO A 1 102 ? 12.247 -9.359 -14.564 1.00 94.00 102 PRO A O 1
ATOM 795 N N . LYS A 1 103 ? 10.272 -10.365 -14.918 1.00 95.00 103 LYS A N 1
ATOM 796 C CA . LYS A 1 103 ? 9.956 -9.566 -16.108 1.00 95.00 103 LYS A CA 1
ATOM 797 C C . LYS A 1 103 ? 9.642 -8.101 -15.777 1.00 95.00 103 LYS A C 1
ATOM 799 O O . LYS A 1 103 ? 9.745 -7.256 -16.662 1.00 95.00 103 LYS A O 1
ATOM 804 N N . TYR A 1 104 ? 9.215 -7.802 -14.547 1.00 95.44 104 TYR A N 1
ATOM 805 C CA . TYR A 1 104 ? 8.806 -6.454 -14.162 1.00 95.44 104 TYR A CA 1
ATOM 806 C C . TYR A 1 104 ? 9.983 -5.639 -13.620 1.00 95.44 104 TYR A C 1
ATOM 808 O O . TYR A 1 104 ? 10.622 -6.019 -12.635 1.00 95.44 104 TYR A O 1
ATOM 816 N N . ASP A 1 105 ? 10.191 -4.440 -14.171 1.00 95.75 105 ASP A N 1
ATOM 817 C CA . ASP A 1 105 ? 11.046 -3.426 -13.546 1.00 95.75 105 ASP A CA 1
ATOM 818 C C . ASP A 1 105 ? 10.322 -2.800 -12.344 1.00 95.75 105 ASP A C 1
ATOM 820 O O . ASP A 1 105 ? 9.700 -1.734 -12.402 1.00 95.75 105 ASP A O 1
ATOM 824 N N . THR A 1 106 ? 10.379 -3.512 -11.221 1.00 95.50 106 THR A N 1
ATOM 825 C CA . THR A 1 106 ? 9.684 -3.116 -9.992 1.00 95.50 106 THR A CA 1
ATOM 826 C C . THR A 1 106 ? 10.241 -1.814 -9.408 1.00 95.50 106 THR A C 1
ATOM 828 O O . THR A 1 106 ? 9.512 -1.065 -8.752 1.00 95.50 106 THR A O 1
ATOM 831 N N . ALA A 1 107 ? 11.513 -1.492 -9.671 1.00 95.31 107 ALA A N 1
ATOM 832 C CA . ALA A 1 107 ? 12.087 -0.218 -9.262 1.00 95.31 107 ALA A CA 1
ATOM 833 C C . ALA A 1 107 ? 11.430 0.938 -10.031 1.00 95.31 107 ALA A C 1
ATOM 835 O O . ALA A 1 107 ? 10.937 1.877 -9.401 1.00 95.31 107 ALA A O 1
ATOM 836 N N . ALA A 1 108 ? 11.335 0.838 -11.360 1.00 95.81 108 ALA A N 1
ATOM 837 C CA . ALA A 1 108 ? 10.676 1.844 -12.191 1.00 95.81 108 ALA A CA 1
ATOM 838 C C . ALA A 1 108 ? 9.168 1.965 -11.903 1.00 95.81 108 ALA A C 1
ATOM 840 O O . ALA A 1 108 ? 8.636 3.082 -11.858 1.00 95.81 108 ALA A O 1
ATOM 841 N N . LEU A 1 109 ? 8.477 0.846 -11.646 1.00 96.56 109 LEU A N 1
ATOM 842 C CA . LEU A 1 109 ? 7.068 0.840 -11.229 1.00 96.56 109 LEU A CA 1
ATOM 843 C C . LEU A 1 109 ? 6.871 1.599 -9.912 1.00 96.56 109 LEU A C 1
ATOM 845 O O . LEU A 1 109 ? 6.003 2.470 -9.817 1.00 96.56 109 LEU A O 1
ATOM 849 N N . ARG A 1 110 ? 7.719 1.334 -8.912 1.00 97.38 110 ARG A N 1
ATOM 850 C CA . ARG A 1 110 ? 7.678 2.042 -7.629 1.00 97.38 110 ARG A CA 1
ATOM 851 C C . ARG A 1 110 ? 7.945 3.540 -7.784 1.00 97.38 110 ARG A C 1
ATOM 853 O O . ARG A 1 110 ? 7.219 4.337 -7.194 1.00 97.38 110 ARG A O 1
ATOM 860 N N . GLU A 1 111 ? 8.949 3.947 -8.563 1.00 96.69 111 GLU A N 1
ATOM 861 C CA . GLU A 1 111 ? 9.214 5.378 -8.800 1.00 96.69 111 GLU A CA 1
ATOM 862 C C . GLU A 1 111 ? 8.045 6.069 -9.507 1.00 96.69 111 GLU A C 1
ATOM 864 O O . GLU A 1 111 ? 7.684 7.198 -9.174 1.00 96.69 111 GLU A O 1
ATOM 869 N N . SER A 1 112 ? 7.426 5.384 -10.466 1.00 95.88 112 SER A N 1
ATOM 870 C CA . SER A 1 112 ? 6.245 5.872 -11.177 1.00 95.88 112 SER A CA 1
ATOM 871 C C . SER A 1 112 ? 5.067 6.101 -10.228 1.00 95.88 112 SER A C 1
ATOM 873 O O . SER A 1 112 ? 4.410 7.143 -10.281 1.00 95.88 112 SER A O 1
ATOM 875 N N . LEU A 1 113 ? 4.840 5.163 -9.305 1.00 95.69 113 LEU A N 1
ATOM 876 C CA . LEU A 1 113 ? 3.805 5.275 -8.284 1.00 95.69 113 LEU A CA 1
ATOM 877 C C . LEU A 1 113 ? 4.082 6.444 -7.328 1.00 95.69 113 LEU A C 1
ATOM 879 O O . LEU A 1 113 ? 3.196 7.264 -7.093 1.00 95.69 113 LEU A O 1
ATOM 883 N N . ILE A 1 114 ? 5.329 6.598 -6.865 1.00 96.38 114 ILE A N 1
ATOM 884 C CA . ILE A 1 114 ? 5.761 7.744 -6.046 1.00 96.38 114 ILE A CA 1
ATOM 885 C C . ILE A 1 114 ? 5.471 9.071 -6.756 1.00 96.38 114 ILE A C 1
ATOM 887 O O . ILE A 1 114 ? 4.874 9.965 -6.156 1.00 96.38 114 ILE A O 1
ATOM 891 N N . LYS A 1 115 ? 5.855 9.202 -8.034 1.00 94.94 115 LYS A N 1
ATOM 892 C CA . LYS A 1 115 ? 5.598 10.412 -8.835 1.00 94.94 115 LYS A CA 1
ATOM 893 C C . LYS A 1 115 ? 4.103 10.725 -8.914 1.00 94.94 115 LYS A C 1
ATOM 895 O O . LYS A 1 115 ? 3.722 11.887 -8.767 1.00 94.94 115 LYS A O 1
ATOM 900 N N . LEU A 1 116 ? 3.260 9.710 -9.128 1.00 94.00 116 LEU A N 1
ATOM 901 C CA . LEU A 1 116 ? 1.809 9.885 -9.181 1.00 94.00 116 LEU A CA 1
ATOM 902 C C . LEU A 1 116 ? 1.245 10.377 -7.844 1.00 94.00 116 LEU A C 1
ATOM 904 O O . LEU A 1 116 ? 0.511 11.367 -7.828 1.00 94.00 116 LEU A O 1
ATOM 908 N N . ARG A 1 117 ? 1.586 9.703 -6.736 1.00 94.88 117 ARG A N 1
ATOM 909 C CA . ARG A 1 117 ? 1.080 10.055 -5.401 1.00 94.88 117 ARG A CA 1
ATOM 910 C C . ARG A 1 117 ? 1.526 11.460 -4.991 1.00 94.88 117 ARG A C 1
ATOM 912 O O . ARG A 1 117 ? 0.697 12.263 -4.575 1.00 94.88 117 ARG A O 1
ATOM 919 N N . GLU A 1 118 ? 2.792 11.807 -5.224 1.00 93.62 118 GLU A N 1
ATOM 920 C CA . GLU A 1 118 ? 3.323 13.143 -4.925 1.00 93.62 118 GLU A CA 1
ATOM 921 C C . GLU A 1 118 ? 2.621 14.233 -5.748 1.00 93.62 118 GLU A C 1
ATOM 923 O O . GLU A 1 118 ? 2.233 15.273 -5.213 1.00 93.62 118 GLU A O 1
ATOM 928 N N . LYS A 1 119 ? 2.397 13.986 -7.046 1.00 93.00 119 LYS A N 1
ATOM 929 C CA . LYS A 1 119 ? 1.694 14.924 -7.932 1.00 93.00 119 LYS A CA 1
ATOM 930 C C . LYS A 1 119 ? 0.252 15.176 -7.488 1.00 93.00 119 LYS A C 1
ATOM 932 O O . LYS A 1 119 ? -0.244 16.286 -7.673 1.00 93.00 119 LYS A O 1
ATOM 937 N N . ARG A 1 120 ? -0.411 14.158 -6.933 1.00 92.00 120 ARG A N 1
ATOM 938 C CA . ARG A 1 120 ? -1.818 14.208 -6.516 1.00 92.00 120 ARG A CA 1
ATOM 939 C C . ARG A 1 120 ? -2.028 14.535 -5.042 1.00 92.00 120 ARG A C 1
ATOM 941 O O . ARG A 1 120 ? -3.173 14.668 -4.633 1.00 92.00 120 ARG A O 1
ATOM 948 N N . LYS A 1 121 ? -0.975 14.711 -4.240 1.00 91.56 121 LYS A N 1
ATOM 949 C CA . LYS A 1 121 ? -1.077 14.834 -2.772 1.00 91.56 121 LYS A CA 1
ATOM 950 C C . LYS A 1 121 ? -2.081 15.875 -2.263 1.00 91.56 121 LYS A C 1
ATOM 952 O O . LYS A 1 121 ? -2.626 15.711 -1.179 1.00 91.56 121 LYS A O 1
ATOM 957 N N . ALA A 1 122 ? -2.290 16.963 -3.012 1.00 89.44 122 ALA A N 1
ATOM 958 C CA . ALA A 1 122 ? -3.214 18.030 -2.632 1.00 89.44 122 ALA A CA 1
ATOM 959 C C . ALA A 1 122 ? -4.668 17.702 -3.005 1.00 89.44 122 ALA A C 1
ATOM 961 O O . ALA A 1 122 ? -5.587 18.111 -2.305 1.00 89.44 122 ALA A O 1
ATOM 962 N N . GLN A 1 123 ? -4.870 16.978 -4.107 1.00 90.38 123 GLN A N 1
ATOM 963 C CA . GLN A 1 123 ? -6.182 16.571 -4.611 1.00 90.38 123 GLN A CA 1
ATOM 964 C C . GLN A 1 123 ? -6.659 15.255 -3.987 1.00 90.38 123 GLN A C 1
ATOM 966 O O . GLN A 1 123 ? -7.858 15.015 -3.899 1.00 90.38 123 GLN A O 1
ATOM 971 N N . ASP A 1 124 ? -5.717 14.409 -3.579 1.00 87.69 124 ASP A N 1
ATOM 972 C CA . ASP A 1 124 ? -5.935 13.053 -3.094 1.00 87.69 124 ASP A CA 1
ATOM 973 C C . ASP A 1 124 ? -4.950 12.719 -1.954 1.00 87.69 124 ASP A C 1
ATOM 975 O O . ASP A 1 124 ? -4.008 11.935 -2.120 1.00 87.69 124 ASP A O 1
ATOM 979 N N . PRO A 1 125 ? -5.119 13.353 -0.780 1.00 87.56 125 PRO A N 1
ATOM 980 C CA . PRO A 1 125 ? -4.247 13.121 0.367 1.00 87.56 125 PRO A CA 1
ATOM 981 C C . PRO A 1 125 ? -4.387 11.701 0.932 1.00 87.56 125 PRO A C 1
ATOM 983 O O . PRO A 1 125 ? -3.443 11.190 1.533 1.00 87.56 125 PRO A O 1
ATOM 986 N N . THR A 1 126 ? -5.534 11.050 0.716 1.00 89.69 126 THR A N 1
ATOM 987 C CA . THR A 1 126 ? -5.823 9.685 1.175 1.00 89.69 126 THR A CA 1
ATOM 988 C C . THR A 1 126 ? -4.904 8.647 0.548 1.00 89.69 126 THR A C 1
ATOM 990 O O . THR A 1 126 ? -4.502 7.718 1.236 1.00 89.69 126 THR A O 1
ATOM 993 N N . HIS A 1 127 ? -4.491 8.839 -0.707 1.00 89.69 127 HIS A N 1
ATOM 994 C CA . HIS A 1 127 ? -3.556 7.938 -1.384 1.00 89.69 127 HIS A CA 1
ATOM 995 C C . HIS A 1 127 ? -2.093 8.387 -1.289 1.00 89.69 127 HIS A C 1
ATOM 997 O O . HIS A 1 127 ? -1.236 7.833 -1.978 1.00 89.69 127 HIS A O 1
ATOM 1003 N N . ASN A 1 128 ? -1.761 9.397 -0.480 1.00 93.12 128 ASN A N 1
ATOM 1004 C CA . ASN A 1 128 ? -0.391 9.902 -0.404 1.00 93.12 128 ASN A CA 1
ATOM 1005 C C . ASN A 1 128 ? 0.532 8.995 0.439 1.00 93.12 128 ASN A C 1
ATOM 1007 O O . ASN A 1 128 ? 1.041 9.379 1.492 1.00 93.12 128 ASN A O 1
ATOM 1011 N N . SER A 1 129 ? 0.787 7.788 -0.060 1.00 96.19 129 SER A N 1
ATOM 1012 C CA . SER A 1 129 ? 1.630 6.746 0.537 1.00 96.19 129 SER A CA 1
ATOM 1013 C C . SER A 1 129 ? 3.141 6.963 0.318 1.00 96.19 129 SER A C 1
ATOM 1015 O O . SER A 1 129 ? 3.951 6.083 0.627 1.00 96.19 129 SER A O 1
ATOM 1017 N N . VAL A 1 130 ? 3.551 8.126 -0.215 1.00 97.06 130 VAL A N 1
ATOM 1018 C CA . VAL A 1 130 ? 4.925 8.405 -0.681 1.00 97.06 130 VAL A CA 1
ATOM 1019 C C . VAL A 1 130 ? 5.976 8.056 0.370 1.00 97.06 130 VAL A C 1
ATOM 1021 O O . VAL A 1 130 ? 6.981 7.434 0.036 1.00 97.06 130 VAL A O 1
ATOM 1024 N N . CYS A 1 131 ? 5.746 8.401 1.639 1.00 97.62 131 CYS A N 1
ATOM 1025 C CA . CYS A 1 131 ? 6.689 8.108 2.721 1.00 97.62 131 CYS A CA 1
ATOM 1026 C C . CYS A 1 131 ? 6.996 6.602 2.841 1.00 97.62 131 CYS A C 1
ATOM 1028 O O . CYS A 1 131 ? 8.163 6.205 2.890 1.00 97.62 131 CYS A O 1
ATOM 1030 N N . TRP A 1 132 ? 5.968 5.750 2.807 1.00 98.38 132 TRP A N 1
ATOM 1031 C CA . TRP A 1 132 ? 6.123 4.297 2.889 1.00 98.38 132 TRP A CA 1
ATOM 1032 C C . TRP A 1 132 ? 6.791 3.717 1.644 1.00 98.38 132 TRP A C 1
ATOM 1034 O O . TRP A 1 132 ? 7.684 2.874 1.754 1.00 98.38 132 TRP A O 1
ATOM 1044 N N . LEU A 1 133 ? 6.417 4.206 0.460 1.00 98.19 133 LEU A N 1
ATOM 1045 C CA . LEU A 1 133 ? 7.052 3.800 -0.792 1.00 98.19 133 LEU A CA 1
ATOM 1046 C C . LEU A 1 133 ? 8.542 4.165 -0.820 1.00 98.19 133 LEU A C 1
ATOM 1048 O O . LEU A 1 133 ? 9.356 3.346 -1.248 1.00 98.19 133 LEU A O 1
ATOM 1052 N N . GLN A 1 134 ? 8.924 5.339 -0.310 1.00 98.19 134 GLN A N 1
ATOM 1053 C CA . GLN A 1 134 ? 10.329 5.733 -0.161 1.00 98.19 134 GLN A CA 1
ATOM 1054 C C . GLN A 1 134 ? 11.063 4.835 0.839 1.00 98.19 134 GLN A C 1
ATOM 1056 O O . GLN A 1 134 ? 12.146 4.344 0.528 1.00 98.19 134 GLN A O 1
ATOM 1061 N N . TYR A 1 135 ? 10.463 4.547 1.998 1.00 98.25 135 TYR A N 1
ATOM 1062 C CA . TYR A 1 135 ? 11.054 3.629 2.976 1.00 98.25 135 TYR A CA 1
ATOM 1063 C C . TYR A 1 135 ? 11.281 2.230 2.384 1.00 98.25 135 TYR A C 1
ATOM 1065 O O . TYR A 1 135 ? 12.323 1.622 2.619 1.00 98.25 135 TYR A O 1
ATOM 1073 N N . SER A 1 136 ? 10.361 1.737 1.545 1.00 98.12 136 SER A N 1
ATOM 1074 C CA . SER A 1 136 ? 10.490 0.425 0.895 1.00 98.12 136 SER A CA 1
ATOM 1075 C C . SER A 1 136 ? 11.720 0.293 -0.015 1.00 98.12 136 SER A C 1
ATOM 1077 O O . SER A 1 136 ? 12.133 -0.824 -0.319 1.00 98.12 136 SER A O 1
ATOM 1079 N N . LYS A 1 137 ? 12.335 1.406 -0.452 1.00 97.94 137 LYS A N 1
ATOM 1080 C CA . LYS A 1 137 ? 13.524 1.393 -1.325 1.00 97.94 137 LYS A CA 1
ATOM 1081 C C . LYS A 1 137 ? 14.729 0.706 -0.703 1.00 97.94 137 LYS A C 1
ATOM 1083 O O . LYS A 1 137 ? 15.531 0.142 -1.438 1.00 97.94 137 LYS A O 1
ATOM 1088 N N . SER A 1 138 ? 14.833 0.731 0.622 1.00 96.31 138 SER A N 1
ATOM 1089 C CA . SER A 1 138 ? 15.923 0.102 1.372 1.00 96.31 138 SER A CA 1
ATOM 1090 C C . SER A 1 138 ? 15.609 -1.322 1.834 1.00 96.31 138 SER A C 1
ATOM 1092 O O . SER A 1 138 ? 16.426 -1.934 2.519 1.00 96.31 138 SER A O 1
ATOM 1094 N N . GLN A 1 139 ? 14.427 -1.848 1.506 1.00 97.38 139 GLN A N 1
ATOM 1095 C CA . GLN A 1 139 ? 13.959 -3.136 2.004 1.00 97.38 139 GLN A CA 1
ATOM 1096 C C . GLN A 1 139 ? 14.176 -4.222 0.944 1.00 97.38 139 GLN A C 1
ATOM 1098 O O . GLN A 1 139 ? 13.864 -3.990 -0.227 1.00 97.38 139 GLN A O 1
ATOM 1103 N N . PRO A 1 140 ? 14.680 -5.412 1.320 1.00 96.69 140 PRO A N 1
ATOM 1104 C CA . PRO A 1 140 ? 14.781 -6.526 0.385 1.00 96.69 140 PRO A CA 1
ATOM 1105 C C . PRO A 1 140 ? 13.380 -6.966 -0.038 1.00 96.69 140 PRO A C 1
ATOM 1107 O O . PRO A 1 140 ? 12.491 -7.050 0.807 1.00 96.69 140 PRO A O 1
ATOM 1110 N N . PHE A 1 141 ? 13.175 -7.252 -1.323 1.00 97.50 141 PHE A N 1
ATOM 1111 C CA . PHE A 1 141 ? 11.890 -7.734 -1.833 1.00 97.50 141 PHE A CA 1
ATOM 1112 C C . PHE A 1 141 ? 11.524 -9.128 -1.282 1.00 97.50 141 PHE A C 1
ATOM 1114 O O . PHE A 1 141 ? 12.423 -9.917 -0.954 1.00 97.50 141 PHE A O 1
ATOM 1121 N N . PRO A 1 142 ? 10.219 -9.453 -1.171 1.00 97.56 142 PRO A N 1
ATOM 1122 C CA . PRO A 1 142 ? 9.779 -10.791 -0.786 1.00 97.56 142 PRO A CA 1
ATOM 1123 C C . PRO A 1 142 ? 10.262 -11.831 -1.807 1.00 97.56 142 PRO A C 1
ATOM 1125 O O . PRO A 1 142 ? 10.368 -11.547 -2.994 1.00 97.56 142 PRO A O 1
ATOM 1128 N N . GLN A 1 143 ? 10.554 -13.048 -1.343 1.00 96.12 143 GLN A N 1
ATOM 1129 C CA . GLN A 1 143 ? 11.117 -14.110 -2.194 1.00 96.12 143 GLN A CA 1
ATOM 1130 C C . GLN A 1 143 ? 10.052 -15.070 -2.747 1.00 96.12 143 GLN A C 1
ATOM 1132 O O . GLN A 1 143 ? 10.325 -15.854 -3.651 1.00 96.12 143 GLN A O 1
ATOM 1137 N N . LYS A 1 144 ? 8.835 -15.041 -2.193 1.00 96.25 144 LYS A N 1
ATOM 1138 C CA . LYS A 1 144 ? 7.704 -15.882 -2.608 1.00 96.25 144 LYS A CA 1
ATOM 1139 C C . LYS A 1 144 ? 6.372 -15.218 -2.271 1.00 96.25 144 LYS A C 1
ATOM 1141 O O . LYS A 1 144 ? 6.289 -14.381 -1.373 1.00 96.25 144 LYS A O 1
ATOM 1146 N N . GLY A 1 145 ? 5.311 -15.660 -2.948 1.00 94.44 145 GLY A N 1
ATOM 1147 C CA . GLY A 1 145 ? 3.952 -15.121 -2.804 1.00 94.44 145 GLY A CA 1
ATOM 1148 C C . GLY A 1 145 ? 3.430 -15.071 -1.368 1.00 94.44 145 GLY A C 1
ATOM 1149 O O . GLY A 1 145 ? 2.821 -14.080 -0.974 1.00 94.44 145 GLY A O 1
ATOM 1150 N N . SER A 1 146 ? 3.724 -16.092 -0.555 1.00 94.81 146 SER A N 1
ATOM 1151 C CA . SER A 1 146 ? 3.282 -16.148 0.847 1.00 94.81 146 SER A CA 1
ATOM 1152 C C . SER A 1 146 ? 3.844 -15.024 1.721 1.00 94.81 146 SER A C 1
ATOM 1154 O O . SER A 1 146 ? 3.285 -14.738 2.777 1.00 94.81 146 SER A O 1
ATOM 1156 N N . ASP A 1 147 ? 4.940 -14.392 1.298 1.00 96.69 147 ASP A N 1
ATOM 1157 C CA . ASP A 1 147 ? 5.675 -13.425 2.113 1.00 96.69 147 ASP A CA 1
ATOM 1158 C C . ASP A 1 147 ? 5.268 -11.980 1.799 1.00 96.69 147 ASP A C 1
ATOM 1160 O O . ASP A 1 147 ? 5.604 -11.071 2.552 1.00 96.69 147 ASP A O 1
ATOM 1164 N N . VAL A 1 148 ? 4.519 -11.742 0.715 1.00 97.62 148 VAL A N 1
ATOM 1165 C CA . VAL A 1 148 ? 4.155 -10.385 0.270 1.00 97.62 148 VAL A CA 1
ATOM 1166 C C . VAL A 1 148 ? 3.326 -9.656 1.328 1.00 97.62 148 VAL A C 1
ATOM 1168 O O . VAL A 1 148 ? 3.593 -8.491 1.623 1.00 97.62 148 VAL A O 1
ATOM 1171 N N . TYR A 1 149 ? 2.364 -10.351 1.947 1.00 95.81 149 TYR A N 1
ATOM 1172 C CA . TYR A 1 149 ? 1.537 -9.785 3.015 1.00 95.81 149 TYR A CA 1
ATOM 1173 C C . TYR A 1 149 ? 2.396 -9.293 4.187 1.00 95.81 149 TYR A C 1
ATOM 1175 O O . TYR A 1 149 ? 2.310 -8.133 4.599 1.00 95.81 149 TYR A O 1
ATOM 1183 N N . SER A 1 150 ? 3.242 -10.176 4.726 1.00 95.62 150 SER A N 1
ATOM 1184 C CA . SER A 1 150 ? 4.055 -9.864 5.902 1.00 95.62 150 SER A CA 1
ATOM 1185 C C . SER A 1 150 ? 5.118 -8.821 5.573 1.00 95.62 150 SER A C 1
ATOM 1187 O O . SER A 1 150 ? 5.368 -7.940 6.392 1.00 95.62 150 SER A O 1
ATOM 1189 N N . TRP A 1 151 ? 5.684 -8.853 4.366 1.00 98.12 151 TRP A N 1
ATOM 1190 C CA . TRP A 1 151 ? 6.600 -7.836 3.861 1.00 98.12 151 TRP A CA 1
ATOM 1191 C C . TRP A 1 151 ? 5.959 -6.443 3.839 1.00 98.12 151 TRP A C 1
ATOM 1193 O O . TRP A 1 151 ? 6.477 -5.520 4.472 1.00 98.12 151 TRP A O 1
ATOM 1203 N N . ALA A 1 152 ? 4.797 -6.300 3.195 1.00 98.12 152 ALA A N 1
ATOM 1204 C CA . ALA A 1 152 ? 4.102 -5.020 3.080 1.00 98.12 152 ALA A CA 1
ATOM 1205 C C . ALA A 1 152 ? 3.683 -4.487 4.457 1.00 98.12 152 ALA A C 1
ATOM 1207 O O . ALA A 1 152 ? 3.927 -3.324 4.788 1.00 98.12 152 ALA A O 1
ATOM 1208 N N . ASN A 1 153 ? 3.120 -5.353 5.305 1.00 96.25 153 ASN A N 1
ATOM 1209 C CA . ASN A 1 153 ? 2.677 -4.954 6.635 1.00 96.25 153 ASN A CA 1
ATOM 1210 C C . ASN A 1 153 ? 3.853 -4.561 7.549 1.00 96.25 153 ASN A C 1
ATOM 1212 O O . ASN A 1 153 ? 3.768 -3.569 8.271 1.00 96.25 153 ASN A O 1
ATOM 1216 N N . ASN A 1 154 ? 4.979 -5.281 7.481 1.00 97.00 154 ASN A N 1
ATOM 1217 C CA . ASN A 1 154 ? 6.183 -4.948 8.247 1.00 97.00 154 ASN A CA 1
ATOM 1218 C C . ASN A 1 154 ? 6.734 -3.570 7.878 1.00 97.00 154 ASN A C 1
ATOM 1220 O O . ASN A 1 154 ? 7.120 -2.814 8.768 1.00 97.00 154 ASN A O 1
ATOM 1224 N N . ILE A 1 155 ? 6.755 -3.230 6.588 1.00 97.94 155 ILE A N 1
ATOM 1225 C CA . ILE A 1 155 ? 7.180 -1.903 6.134 1.00 97.94 155 ILE A CA 1
ATOM 1226 C C . ILE A 1 155 ? 6.221 -0.833 6.646 1.00 97.94 155 ILE A C 1
ATOM 1228 O O . ILE A 1 155 ? 6.667 0.147 7.242 1.00 97.94 155 ILE A O 1
ATOM 1232 N N . ARG A 1 156 ? 4.910 -1.043 6.469 1.00 96.19 156 ARG A N 1
ATOM 1233 C CA . ARG A 1 156 ? 3.871 -0.117 6.933 1.00 96.19 156 ARG A CA 1
ATOM 1234 C C . ARG A 1 156 ? 4.005 0.208 8.425 1.00 96.19 156 ARG A C 1
ATOM 1236 O O . ARG A 1 156 ? 3.874 1.370 8.800 1.00 96.19 156 ARG A O 1
ATOM 1243 N N . ILE A 1 157 ? 4.299 -0.804 9.246 1.00 95.31 157 ILE A N 1
ATOM 1244 C CA . ILE A 1 157 ? 4.442 -0.691 10.706 1.00 95.31 157 ILE A CA 1
ATOM 1245 C C . ILE A 1 157 ? 5.774 -0.055 11.128 1.00 95.31 157 ILE A C 1
ATOM 1247 O O . ILE A 1 157 ? 5.800 0.698 12.098 1.00 95.31 157 ILE A O 1
ATOM 1251 N N . LYS A 1 158 ? 6.884 -0.372 10.451 1.00 96.25 158 LYS A N 1
ATOM 1252 C CA . LYS A 1 158 ? 8.230 0.079 10.854 1.00 96.25 158 LYS A CA 1
ATOM 1253 C C . LYS A 1 158 ? 8.615 1.451 10.309 1.00 96.25 158 LYS A C 1
ATOM 1255 O O . LYS A 1 158 ? 9.505 2.089 10.869 1.00 96.25 158 LYS A O 1
ATOM 1260 N N . ALA A 1 159 ? 8.004 1.889 9.212 1.00 94.44 159 ALA A N 1
ATOM 1261 C CA . ALA A 1 159 ? 8.287 3.197 8.648 1.00 94.44 159 ALA A CA 1
ATOM 1262 C C . ALA A 1 159 ? 7.827 4.304 9.613 1.00 94.44 159 ALA A C 1
ATOM 1264 O O . ALA A 1 159 ? 6.694 4.293 10.090 1.00 94.44 159 ALA A O 1
ATOM 1265 N N . ALA A 1 160 ? 8.690 5.288 9.872 1.00 92.56 160 ALA A N 1
ATOM 1266 C CA . ALA A 1 160 ? 8.379 6.456 10.700 1.00 92.56 160 ALA A CA 1
ATOM 1267 C C . ALA A 1 160 ? 7.539 7.494 9.924 1.00 92.56 160 ALA A C 1
ATOM 1269 O O . ALA A 1 160 ? 7.919 8.656 9.803 1.00 92.56 160 ALA A O 1
ATOM 1270 N N . CYS A 1 161 ? 6.428 7.048 9.335 1.00 94.31 161 CYS A N 1
ATOM 1271 C CA . CYS A 1 161 ? 5.542 7.855 8.503 1.00 94.31 161 CYS A CA 1
ATOM 1272 C C . CYS A 1 161 ? 4.327 8.347 9.296 1.00 94.31 161 CYS A C 1
ATOM 1274 O O . CYS A 1 161 ? 3.772 7.632 10.131 1.00 94.31 161 CYS A O 1
ATOM 1276 N N . GLU A 1 162 ? 3.899 9.577 9.023 1.00 87.25 162 GLU A N 1
ATOM 1277 C CA . GLU A 1 162 ? 2.788 10.209 9.733 1.00 87.25 162 GLU A CA 1
ATOM 1278 C C . GLU A 1 162 ? 1.430 9.786 9.163 1.00 87.25 162 GLU A C 1
ATOM 1280 O O . GLU A 1 162 ? 1.188 9.873 7.959 1.00 87.25 162 GLU A O 1
ATOM 1285 N N . LEU A 1 163 ? 0.510 9.409 10.053 1.00 82.88 163 LEU A N 1
ATOM 1286 C CA . LEU A 1 163 ? -0.913 9.272 9.749 1.00 82.88 163 LEU A CA 1
ATOM 1287 C C . LEU A 1 163 ? -1.603 10.597 10.071 1.00 82.88 163 LEU A C 1
ATOM 1289 O O . LEU A 1 163 ? -1.965 10.847 11.226 1.00 82.88 163 LEU A O 1
ATOM 1293 N N . LYS A 1 164 ? -1.701 11.461 9.060 1.00 61.75 164 LYS A N 1
ATOM 1294 C CA . LYS A 1 164 ? -2.336 12.779 9.171 1.00 61.75 164 LYS A CA 1
ATOM 1295 C C . LYS A 1 164 ? -3.852 12.647 9.226 1.00 61.75 164 LYS A C 1
ATOM 1297 O O . LYS A 1 164 ? -4.411 11.933 8.369 1.00 61.75 164 LYS A O 1
#

Organism: NCBI:txid202952

Foldseek 3Di:
DPDDPVNLVVLLVQLVFPDDSVLLVQLVVQLVVQLVVQLVVQDDPDPPFFGRCPFLFAPVLSVQDDRPDVVSVVVSCPDLLSLLLSLLLSNQLSLLVQVQDPVDPSVRSLSSLLSSLVVCCVVCVSNNNNQLSVQCVPPDRDNDPVCSNVRSRVSSVPGPDDSD

Sequence (164 aa):
MNMSKTSMNTMYKEAKTDVSYNDWEMLILAHELSHCLDRATDVPGELGQPLKALNSIAPSDRSKVKMDDVSTFVTAESSGKTQLWRESYADLFAVGFMSLDPKYDTAALRESLIKLREKRKAQDPTHNSVCWLQYSKSQPFPQKGSDVYSWANNIRIKAACELK

Secondary structure (DSSP, 8-state):
----HHHHHHHHHHHT-SS-HHHHHHHHHHHHHHHHHHHHTTS-SSTTPPP--SSSS-GGGGGG--TT-HHHHHHHHTSHHHHHHHHHHHHHHHHHHHTTSTTS-HHHHHHHHHHHHHHHTTT-GGG--HHHHHHGGGSPPPSSGGGHHHHHHHHHHHS-----

pLDDT: mean 91.15, std 9.31, range [39.19, 98.62]